Protein AF-K0T3X9-F1 (afdb_monomer)

Radius of gyration: 31.14 Å; Cα contacts (8 Å, |Δi|>4): 112; chains: 1; bounding box: 46×56×109 Å

Sequence (164 aa):
MGRRISAKDGVPEPTCMDIHEALASMNIRHVVQPYKGYSRDAESRWDNLGRVLVDLQGAKDKGLLQIGVDGIYDLDNVPDLDMSDENESGNGGAGKKKLLKELAQVIKVLPGRQQRLDQKKRRLEEEKAKAAKAEKEAAAKTKTATSSGAGSGGNRKKKGKKKK

Organism: Thalassiosira oceanica (NCBI:txid159749)

Foldseek 3Di:
DDDPADPVLDDPPDAPVLLVVLCVVLVWDKDKDQCDADPVDPVCNPPRGIDMDTDVVSCVVSVLFPQDPVSDRPPVPDDPDPPPDPDDDDSPCPRVRSVVSSSSVSSVPDPVVVVVVVVVVVVVVVVVVVVVVVVVVVVVVVVVVPPPPDDDDDDDDDDDDDDD

pLDDT: mean 77.03, std 17.5, range [43.56, 97.06]

InterPro domains:
  IPR002778 Signal recognition particle, SRP19 subunit [PF01922] (2-59)
  IPR002778 Signal recognition particle, SRP19 subunit [PTHR17453] (2-164)
  IPR036521 Signal recognition particle, subunit SRP19-like superfamily [G3DSA:3.30.56.30] (1-123)
  IPR036521 Signal recognition particle, subunit SRP19-like superfamily [SSF69695] (2-120)

Solvent-accessible surface area (backbone atoms only — not comparable to full-atom values): 10451 Å² total; per-residue (Å²): 122,87,80,84,66,57,79,85,65,46,62,82,87,75,43,58,64,50,52,49,53,36,36,52,74,71,68,36,56,66,48,81,39,57,94,35,52,49,93,81,35,77,59,26,62,73,82,45,46,27,44,76,48,71,46,65,65,58,34,35,80,70,62,70,30,84,67,32,95,81,77,48,74,64,77,88,73,64,73,94,65,81,88,79,80,90,80,84,91,57,101,81,46,66,50,61,46,49,49,52,52,53,44,31,56,48,45,72,70,39,65,76,52,52,55,50,52,51,52,50,50,52,51,53,50,54,50,52,53,49,50,55,49,52,52,52,52,52,57,53,58,57,61,65,67,71,76,79,75,91,76,84,88,80,87,82,79,86,78,86,80,84,85,131

Secondary structure (DSSP, 8-state):
----S-TTTPPSS--HHHHHHHHHHTT--EEEETT---TT-SGGGTTS--EEEE-HHHHHHTTSS---TTSS--GGG-----S-------TT-HHHHHHHHHHHHHHHH-HHHHHHHHHHHHHHHHHHHHHHHHHHHHHHHHHHHSSS----------------

Structure (mmCIF, N/CA/C/O backbone):
data_AF-K0T3X9-F1
#
_entry.id   AF-K0T3X9-F1
#
loop_
_atom_site.group_PDB
_atom_site.id
_atom_site.type_symbol
_atom_site.label_atom_id
_atom_site.label_alt_id
_atom_site.label_comp_id
_atom_site.label_asym_id
_atom_site.label_entity_id
_atom_site.label_seq_id
_atom_site.pdbx_PDB_ins_code
_atom_site.Cartn_x
_atom_site.Cartn_y
_atom_site.Cartn_z
_atom_site.occupancy
_atom_site.B_iso_or_equiv
_atom_site.auth_seq_id
_atom_site.auth_comp_id
_atom_site.auth_asym_id
_atom_site.auth_atom_id
_atom_site.pdbx_PDB_model_num
ATOM 1 N N . MET A 1 1 ? 1.628 11.478 3.694 1.00 69.69 1 MET A N 1
ATOM 2 C CA . MET A 1 1 ? 2.614 12.124 2.786 1.00 69.69 1 MET A CA 1
ATOM 3 C C . MET A 1 1 ? 3.310 11.054 1.941 1.00 69.69 1 MET A C 1
ATOM 5 O O . MET A 1 1 ? 3.402 9.930 2.401 1.00 69.69 1 MET A O 1
ATOM 9 N N . GLY A 1 2 ? 3.792 11.362 0.724 1.00 84.56 2 GLY A N 1
ATOM 10 C CA . GLY A 1 2 ? 4.574 10.415 -0.108 1.00 84.56 2 GLY A CA 1
ATOM 11 C C . GLY A 1 2 ? 3.828 9.681 -1.234 1.00 84.56 2 GLY A C 1
ATOM 12 O O . GLY A 1 2 ? 4.397 8.789 -1.863 1.00 84.56 2 GLY A O 1
ATOM 13 N N . ARG A 1 3 ? 2.578 10.064 -1.519 1.00 88.31 3 ARG A N 1
ATOM 14 C CA . ARG A 1 3 ? 1.778 9.517 -2.625 1.00 88.31 3 ARG A CA 1
ATOM 15 C C . ARG A 1 3 ? 2.426 9.848 -3.982 1.00 88.31 3 ARG A C 1
ATOM 17 O O . ARG A 1 3 ? 2.922 10.956 -4.169 1.00 88.31 3 ARG A O 1
ATOM 24 N N . ARG A 1 4 ? 2.440 8.885 -4.913 1.00 89.56 4 ARG A N 1
ATOM 25 C CA . ARG A 1 4 ? 3.026 9.025 -6.269 1.00 89.56 4 ARG A CA 1
ATOM 26 C C . ARG A 1 4 ? 2.006 8.964 -7.413 1.00 89.56 4 ARG A C 1
ATOM 28 O O . ARG A 1 4 ? 2.388 9.166 -8.558 1.00 89.56 4 ARG A O 1
ATOM 35 N N . ILE A 1 5 ? 0.748 8.678 -7.090 1.00 91.19 5 ILE A N 1
ATOM 36 C CA . ILE A 1 5 ? -0.392 8.599 -8.011 1.00 91.19 5 ILE A CA 1
ATOM 37 C C . ILE A 1 5 ? -1.507 9.527 -7.521 1.00 91.19 5 ILE A C 1
ATOM 39 O O . ILE A 1 5 ? -1.497 9.934 -6.355 1.00 91.19 5 ILE A O 1
ATOM 43 N N . SER A 1 6 ? -2.460 9.853 -8.394 1.00 91.75 6 SER A N 1
ATOM 44 C CA . SER A 1 6 ? -3.607 10.693 -8.043 1.00 91.75 6 SER A CA 1
ATOM 45 C C . SER A 1 6 ? -4.391 10.094 -6.862 1.00 91.75 6 SER A C 1
ATOM 47 O O . SER A 1 6 ? -4.353 8.887 -6.595 1.00 91.75 6 SER A O 1
ATOM 49 N N . ALA A 1 7 ? -5.109 10.932 -6.112 1.00 90.44 7 ALA A N 1
ATOM 50 C CA . ALA A 1 7 ? -5.964 10.442 -5.029 1.00 90.44 7 ALA A CA 1
ATOM 51 C C . ALA A 1 7 ? -7.128 9.578 -5.552 1.00 90.44 7 ALA A C 1
ATOM 53 O O . ALA A 1 7 ? -7.546 8.662 -4.850 1.00 90.44 7 ALA A O 1
ATOM 54 N N . LYS A 1 8 ? -7.595 9.843 -6.784 1.00 91.88 8 LYS A N 1
ATOM 55 C CA . LYS A 1 8 ? -8.688 9.123 -7.458 1.00 91.88 8 LYS A CA 1
ATOM 56 C C . LYS A 1 8 ? -8.292 7.686 -7.809 1.00 91.88 8 LYS A C 1
ATOM 58 O O . LYS A 1 8 ? -9.038 6.743 -7.550 1.00 91.88 8 LYS A O 1
ATOM 63 N N . ASP A 1 9 ? -7.084 7.517 -8.340 1.00 90.62 9 ASP A N 1
ATOM 64 C CA . ASP A 1 9 ? -6.550 6.198 -8.691 1.00 90.62 9 ASP A CA 1
ATOM 65 C C . ASP A 1 9 ? -6.007 5.466 -7.462 1.00 90.62 9 ASP A C 1
ATOM 67 O O . ASP A 1 9 ? -5.945 4.238 -7.430 1.00 90.62 9 ASP A O 1
ATOM 71 N N . GLY A 1 10 ? -5.644 6.232 -6.432 1.00 92.31 10 GLY A N 1
ATOM 72 C CA . GLY A 1 10 ? -5.075 5.754 -5.189 1.00 92.31 10 GLY A CA 1
ATOM 73 C C . GLY A 1 10 ? -5.941 4.739 -4.455 1.00 92.31 10 GLY A C 1
ATOM 74 O O . GLY A 1 10 ? -7.142 4.904 -4.260 1.00 92.31 10 GLY A O 1
ATOM 75 N N . VAL A 1 11 ? -5.281 3.701 -3.960 1.00 92.81 11 VAL A N 1
ATOM 76 C CA . VAL A 1 11 ? -5.883 2.739 -3.045 1.00 92.81 11 VAL A CA 1
ATOM 77 C C . VAL A 1 11 ? -5.894 3.319 -1.622 1.00 92.81 11 VAL A C 1
ATOM 79 O O . VAL A 1 11 ? -4.860 3.832 -1.186 1.00 92.81 11 VAL A O 1
ATOM 82 N N . PRO A 1 12 ? -7.017 3.256 -0.877 1.00 91.06 12 PRO A N 1
ATOM 83 C CA . PRO A 1 12 ? -7.021 3.590 0.546 1.00 91.06 12 PRO A CA 1
ATOM 84 C C . PRO A 1 12 ? -6.371 2.470 1.369 1.00 91.06 12 PRO A C 1
ATOM 86 O O . PRO A 1 12 ? -6.696 1.298 1.175 1.00 91.06 12 PRO A O 1
ATOM 89 N N . GLU A 1 13 ? -5.466 2.852 2.276 1.00 88.94 13 GLU A N 1
ATOM 90 C CA . GLU A 1 13 ? -4.755 1.960 3.213 1.00 88.94 13 GLU A CA 1
ATOM 91 C C . GLU A 1 13 ? -4.159 0.678 2.570 1.00 88.94 13 GLU A C 1
ATOM 93 O O . GLU A 1 13 ? -4.441 -0.435 3.029 1.00 88.94 13 GLU A O 1
ATOM 98 N N . PRO A 1 14 ? -3.351 0.791 1.494 1.00 92.19 14 PRO A N 1
ATOM 99 C CA . PRO A 1 14 ? -2.727 -0.376 0.876 1.00 92.19 14 PRO A CA 1
ATOM 100 C C . PRO A 1 14 ? -1.656 -0.952 1.805 1.00 92.19 14 PRO A C 1
ATOM 102 O O . PRO A 1 14 ? -0.829 -0.199 2.322 1.00 92.19 14 PRO A O 1
ATOM 105 N N . THR A 1 15 ? -1.616 -2.271 1.987 1.00 92.19 15 THR A N 1
ATOM 106 C CA . THR A 1 15 ? -0.527 -2.933 2.726 1.00 92.19 15 THR A CA 1
ATOM 107 C C . THR A 1 15 ? 0.525 -3.522 1.801 1.00 92.19 15 THR A C 1
ATOM 109 O O . THR A 1 15 ? 0.275 -3.788 0.625 1.00 92.19 15 THR A O 1
ATOM 112 N N . CYS A 1 16 ? 1.719 -3.781 2.343 1.00 92.88 16 CYS A N 1
ATOM 113 C CA . CYS A 1 16 ? 2.764 -4.495 1.605 1.00 92.88 16 CYS A CA 1
ATOM 114 C C . CYS A 1 16 ? 2.304 -5.871 1.099 1.00 92.88 16 CYS A C 1
ATOM 116 O O . CYS A 1 16 ? 2.712 -6.281 0.014 1.00 92.88 16 CYS A O 1
ATOM 118 N N . MET A 1 17 ? 1.425 -6.546 1.846 1.00 92.69 17 MET A N 1
ATOM 119 C CA . MET A 1 17 ? 0.846 -7.827 1.434 1.00 92.69 17 MET A CA 1
ATOM 120 C C . MET A 1 17 ? -0.102 -7.685 0.239 1.00 92.69 17 MET A C 1
ATOM 122 O O . MET A 1 17 ? -0.020 -8.498 -0.674 1.00 92.69 17 MET A O 1
ATOM 126 N N . ASP A 1 18 ? -0.919 -6.625 0.178 1.00 94.38 18 ASP A N 1
ATOM 127 C CA . ASP A 1 18 ? -1.771 -6.377 -0.997 1.00 94.38 18 ASP A CA 1
ATOM 128 C C . ASP A 1 18 ? -0.922 -6.154 -2.256 1.00 94.38 18 ASP A C 1
ATOM 130 O O . ASP A 1 18 ? -1.243 -6.632 -3.341 1.00 94.38 18 ASP A O 1
ATOM 134 N N . ILE A 1 19 ? 0.182 -5.410 -2.112 1.00 94.94 19 ILE A N 1
ATOM 135 C CA . ILE A 1 19 ? 1.107 -5.134 -3.217 1.00 94.94 19 ILE A CA 1
ATOM 136 C C . ILE A 1 19 ? 1.793 -6.431 -3.665 1.00 94.94 19 ILE A C 1
ATOM 138 O O . ILE A 1 19 ? 1.929 -6.659 -4.865 1.00 94.94 19 ILE A O 1
ATOM 142 N N . HIS A 1 20 ? 2.205 -7.281 -2.721 1.00 95.19 20 HIS A N 1
ATOM 143 C CA . HIS A 1 20 ? 2.771 -8.604 -2.994 1.00 95.19 20 HIS A CA 1
ATOM 144 C C . HIS A 1 20 ? 1.788 -9.490 -3.773 1.00 95.19 20 HIS A C 1
ATOM 146 O O . HIS A 1 20 ? 2.140 -10.001 -4.833 1.00 95.19 20 HIS A O 1
ATOM 152 N N . GLU A 1 21 ? 0.547 -9.612 -3.301 1.00 95.31 21 GLU A N 1
ATOM 153 C CA . GLU A 1 21 ? -0.495 -10.421 -3.943 1.00 95.31 21 GLU A CA 1
ATOM 154 C C . GLU A 1 21 ? -0.836 -9.898 -5.350 1.00 95.31 21 GLU A C 1
ATOM 156 O O . GLU A 1 21 ? -0.961 -10.677 -6.298 1.00 95.31 21 GLU A O 1
ATOM 161 N N . ALA A 1 22 ? -0.894 -8.575 -5.531 1.00 95.50 22 ALA A N 1
ATOM 162 C CA . ALA A 1 22 ? -1.123 -7.970 -6.841 1.00 95.50 22 ALA A CA 1
ATOM 163 C C . ALA A 1 22 ? 0.035 -8.234 -7.816 1.00 95.50 22 ALA A C 1
ATOM 165 O O . ALA A 1 22 ? -0.192 -8.592 -8.972 1.00 95.50 22 ALA A O 1
ATOM 166 N N . LEU A 1 23 ? 1.284 -8.097 -7.359 1.00 94.81 23 LEU A N 1
ATOM 167 C CA . LEU A 1 23 ? 2.465 -8.395 -8.176 1.00 94.81 23 LEU A CA 1
ATOM 168 C C . LEU A 1 23 ? 2.566 -9.885 -8.515 1.00 94.81 23 LEU A C 1
ATOM 170 O O . LEU A 1 23 ? 2.936 -10.221 -9.641 1.00 94.81 23 LEU A O 1
ATOM 174 N N . ALA A 1 24 ? 2.213 -10.760 -7.571 1.00 94.69 24 ALA A N 1
ATOM 175 C CA . ALA A 1 24 ? 2.127 -12.199 -7.793 1.00 94.69 24 ALA A CA 1
ATOM 176 C C . ALA A 1 24 ? 1.052 -12.536 -8.836 1.00 94.69 24 ALA A C 1
ATOM 178 O O . ALA A 1 24 ? 1.325 -13.305 -9.751 1.00 94.69 24 ALA A O 1
ATOM 179 N N . SER A 1 25 ? -0.115 -11.888 -8.777 1.00 94.12 25 SER A N 1
ATOM 180 C CA . SER A 1 25 ? -1.202 -12.073 -9.754 1.00 94.12 25 SER A CA 1
ATOM 181 C C . SER A 1 25 ? -0.796 -11.656 -11.173 1.00 94.12 25 SER A C 1
ATOM 183 O O . SER A 1 25 ? -1.161 -12.306 -12.147 1.00 94.12 25 SER A O 1
ATOM 185 N N . MET A 1 26 ? 0.023 -10.608 -11.304 1.00 91.06 26 MET A N 1
ATOM 186 C CA . MET A 1 26 ? 0.617 -10.192 -12.584 1.00 91.06 26 MET A CA 1
ATOM 187 C C . MET A 1 26 ? 1.862 -11.016 -12.971 1.00 91.06 26 MET A C 1
ATOM 189 O O . MET A 1 26 ? 2.506 -10.767 -13.998 1.00 91.06 26 MET A O 1
ATOM 193 N N . ASN A 1 27 ? 2.234 -12.009 -12.158 1.00 93.69 27 ASN A N 1
ATOM 194 C CA . ASN A 1 27 ? 3.412 -12.859 -12.314 1.00 93.69 27 ASN A CA 1
ATOM 195 C C . ASN A 1 27 ? 4.746 -12.074 -12.372 1.00 93.69 27 ASN A C 1
ATOM 197 O O . ASN A 1 27 ? 5.688 -12.510 -13.034 1.00 93.69 27 ASN A O 1
ATOM 201 N N . ILE A 1 28 ? 4.842 -10.889 -11.758 1.00 93.25 28 ILE A N 1
ATOM 202 C CA . ILE A 1 28 ? 6.063 -10.061 -11.764 1.00 93.25 28 ILE A CA 1
ATOM 203 C C . ILE A 1 28 ? 6.985 -10.517 -10.637 1.00 93.25 28 ILE A C 1
ATOM 205 O O . ILE A 1 28 ? 6.560 -10.642 -9.486 1.00 93.25 28 ILE A O 1
ATOM 209 N N . ARG A 1 29 ? 8.271 -10.721 -10.943 1.00 95.00 29 ARG A N 1
ATOM 210 C CA . ARG A 1 29 ? 9.274 -11.045 -9.924 1.00 95.00 29 ARG A CA 1
ATOM 211 C C . ARG A 1 29 ? 9.453 -9.870 -8.972 1.00 95.00 29 ARG A C 1
ATOM 213 O O . ARG A 1 29 ? 9.683 -8.733 -9.390 1.00 95.00 29 ARG A O 1
ATOM 220 N N . HIS A 1 30 ? 9.360 -10.149 -7.682 1.00 96.19 30 HIS A N 1
ATOM 221 C CA . HIS A 1 30 ? 9.487 -9.130 -6.655 1.00 96.19 30 HIS A CA 1
ATOM 222 C C . HIS A 1 30 ? 10.005 -9.729 -5.348 1.00 96.19 30 HIS A C 1
ATOM 224 O O . HIS A 1 30 ? 9.918 -10.933 -5.118 1.00 96.19 30 HIS A O 1
ATOM 230 N N . VAL A 1 31 ? 10.556 -8.869 -4.492 1.00 97.06 31 VAL A N 1
ATOM 231 C CA . VAL A 1 31 ? 11.111 -9.241 -3.185 1.00 97.06 31 VAL A CA 1
ATOM 232 C C . VAL A 1 31 ? 10.492 -8.357 -2.114 1.00 97.06 31 VAL A C 1
ATOM 234 O O . VAL A 1 31 ? 10.508 -7.129 -2.228 1.00 97.06 31 VAL A O 1
ATOM 237 N N . VAL A 1 32 ? 9.965 -8.980 -1.062 1.00 96.12 32 VAL A N 1
ATOM 238 C CA . VAL A 1 32 ? 9.385 -8.284 0.091 1.00 96.12 32 VAL A CA 1
ATOM 239 C C . VAL A 1 32 ? 10.443 -8.129 1.182 1.00 96.12 32 VAL A C 1
ATOM 241 O O . VAL A 1 32 ? 11.116 -9.083 1.559 1.00 96.12 32 VAL A O 1
ATOM 244 N N . GLN A 1 33 ? 10.584 -6.915 1.706 1.00 95.06 33 GLN A N 1
ATOM 245 C CA . GLN A 1 33 ? 11.463 -6.579 2.823 1.00 95.06 33 GLN A CA 1
ATOM 246 C C . GLN A 1 33 ? 10.607 -6.099 4.002 1.00 95.06 33 GLN A C 1
ATOM 248 O O . GLN A 1 33 ? 10.331 -4.903 4.072 1.00 95.06 33 GLN A O 1
ATOM 253 N N . PRO A 1 34 ? 10.171 -6.983 4.917 1.00 91.50 34 PRO A N 1
ATOM 254 C CA . PRO A 1 34 ? 9.161 -6.651 5.927 1.00 91.50 34 PRO A CA 1
ATOM 255 C C . PRO A 1 34 ? 9.639 -5.600 6.937 1.00 91.50 34 PRO A C 1
ATOM 257 O O . PRO A 1 34 ? 8.882 -4.726 7.322 1.00 91.50 34 PRO A O 1
ATOM 260 N N . TYR A 1 35 ? 10.918 -5.594 7.312 1.00 91.00 35 TYR A N 1
ATOM 261 C CA . TYR A 1 35 ? 11.439 -4.696 8.355 1.00 91.00 35 TYR A CA 1
ATOM 262 C C . TYR A 1 35 ? 11.941 -3.341 7.829 1.00 91.00 35 TYR A C 1
ATOM 264 O O . TYR A 1 35 ? 12.817 -2.713 8.425 1.00 91.00 35 TYR A O 1
ATOM 272 N N . LYS A 1 36 ? 11.448 -2.894 6.670 1.00 93.44 36 LYS A N 1
ATOM 273 C CA . LYS A 1 36 ? 11.819 -1.604 6.074 1.00 93.44 36 LYS A CA 1
ATOM 274 C C . LYS A 1 36 ? 10.613 -0.671 6.084 1.00 93.44 36 LYS A C 1
ATOM 276 O O . LYS A 1 36 ? 9.642 -0.928 5.392 1.00 93.44 36 LYS A O 1
ATOM 281 N N . GLY A 1 37 ? 10.697 0.416 6.847 1.00 89.12 37 GLY A N 1
ATOM 282 C CA . GLY A 1 37 ? 9.685 1.477 6.857 1.00 89.12 37 GLY A CA 1
ATOM 283 C C . GLY A 1 37 ? 9.980 2.582 5.840 1.00 89.12 37 GLY A C 1
ATOM 284 O O . GLY A 1 37 ? 11.123 2.765 5.406 1.00 89.12 37 GLY A O 1
ATOM 285 N N . TYR A 1 38 ? 8.959 3.357 5.481 1.00 90.81 38 TYR A N 1
ATOM 286 C CA . TYR A 1 38 ? 9.118 4.521 4.619 1.00 90.81 38 TYR A CA 1
ATOM 287 C C . TYR A 1 38 ? 9.567 5.735 5.440 1.00 90.81 38 TYR A C 1
ATOM 289 O O . TYR A 1 38 ? 8.901 6.153 6.378 1.00 90.81 38 TYR A O 1
ATOM 297 N N . SER A 1 39 ? 10.701 6.348 5.088 1.00 88.88 39 SER A N 1
ATOM 298 C CA . SER A 1 39 ? 11.300 7.407 5.918 1.00 88.88 39 SER A CA 1
ATOM 299 C C . SER A 1 39 ? 10.418 8.644 6.113 1.00 88.88 39 SER A C 1
ATOM 301 O O . SER A 1 39 ? 10.605 9.354 7.094 1.00 88.88 39 SER A O 1
ATOM 303 N N . ARG A 1 40 ? 9.486 8.918 5.188 1.00 88.56 40 ARG A N 1
ATOM 304 C CA . ARG A 1 40 ? 8.580 10.079 5.267 1.00 88.56 40 ARG A CA 1
ATOM 305 C C . ARG A 1 40 ? 7.266 9.783 5.995 1.00 88.56 40 ARG A C 1
ATOM 307 O O . ARG A 1 40 ? 6.426 10.674 6.069 1.00 88.56 40 ARG A O 1
ATOM 314 N N . ASP A 1 41 ? 7.067 8.556 6.466 1.00 86.56 41 ASP A N 1
ATOM 315 C CA . ASP A 1 41 ? 5.847 8.136 7.144 1.00 86.56 41 ASP A CA 1
ATOM 316 C C . ASP A 1 41 ? 6.194 7.355 8.417 1.00 86.56 41 ASP A C 1
ATOM 318 O O . ASP A 1 41 ? 6.688 6.228 8.361 1.00 86.56 41 ASP A O 1
ATOM 322 N N . ALA A 1 42 ? 5.974 7.978 9.574 1.00 86.56 42 ALA A N 1
ATOM 323 C CA . ALA A 1 42 ? 6.288 7.376 10.864 1.00 86.56 42 ALA A CA 1
ATOM 324 C C . ALA A 1 42 ? 5.369 6.186 11.185 1.00 86.56 42 ALA A C 1
ATOM 326 O O . ALA A 1 42 ? 5.843 5.212 11.767 1.00 86.56 42 ALA A O 1
ATOM 327 N N . GLU A 1 43 ? 4.105 6.227 10.754 1.00 84.38 43 GLU A N 1
ATOM 328 C CA . GLU A 1 43 ? 3.121 5.157 10.979 1.00 84.38 43 GLU A CA 1
ATOM 329 C C . GLU A 1 43 ? 3.491 3.895 10.191 1.00 84.38 43 GLU A C 1
ATOM 331 O O . GLU A 1 43 ? 3.354 2.776 10.684 1.00 84.38 43 GLU A O 1
ATOM 336 N N . SER A 1 44 ? 4.110 4.057 9.013 1.00 82.31 44 SER A N 1
ATOM 337 C CA . SER A 1 44 ? 4.625 2.928 8.220 1.00 82.31 44 SER A CA 1
ATOM 338 C C . SER A 1 44 ? 5.685 2.084 8.944 1.00 82.31 44 SER A C 1
ATOM 340 O O . SER A 1 44 ? 5.967 0.959 8.539 1.00 82.31 44 SER A O 1
ATOM 342 N N . ARG A 1 45 ? 6.289 2.599 10.023 1.00 83.25 45 ARG A N 1
ATOM 343 C CA . ARG A 1 45 ? 7.242 1.839 10.847 1.00 83.25 45 ARG A CA 1
ATOM 344 C C . ARG A 1 45 ? 6.565 0.893 11.835 1.00 83.25 45 ARG A C 1
ATOM 346 O O . ARG A 1 45 ? 7.260 0.056 12.398 1.00 83.25 45 ARG A O 1
ATOM 353 N N . TRP A 1 46 ? 5.262 1.028 12.052 1.00 85.12 46 TRP A N 1
ATOM 354 C CA . TRP A 1 46 ? 4.530 0.262 13.058 1.00 85.12 46 TRP A CA 1
ATOM 355 C C . TRP A 1 46 ? 3.383 -0.525 12.430 1.00 85.12 46 TRP A C 1
ATOM 357 O O . TRP A 1 46 ? 3.312 -1.738 12.607 1.00 85.12 46 TRP A O 1
ATOM 367 N N . ASP A 1 47 ? 2.549 0.136 11.627 1.00 81.56 47 ASP A N 1
ATOM 368 C CA . ASP A 1 47 ? 1.285 -0.439 11.154 1.00 81.56 47 ASP A CA 1
ATOM 369 C C . ASP A 1 47 ? 1.384 -1.065 9.760 1.00 81.56 47 ASP A C 1
ATOM 371 O O . ASP A 1 47 ? 0.674 -2.017 9.437 1.00 81.56 47 ASP A O 1
ATOM 375 N N . ASN A 1 48 ? 2.274 -0.542 8.914 1.00 82.19 48 ASN A N 1
ATOM 376 C CA . ASN A 1 48 ? 2.456 -1.012 7.540 1.00 82.19 48 ASN A CA 1
ATOM 377 C C . ASN A 1 48 ? 3.934 -1.187 7.210 1.00 82.19 48 ASN A C 1
ATOM 379 O O . ASN A 1 48 ? 4.496 -0.534 6.328 1.00 82.19 48 ASN A O 1
ATOM 383 N N . LEU A 1 49 ? 4.543 -2.080 7.980 1.00 87.62 49 LEU A N 1
ATOM 384 C CA . LEU A 1 49 ? 5.923 -2.487 7.830 1.00 87.62 49 LEU A CA 1
ATOM 385 C C . LEU A 1 49 ?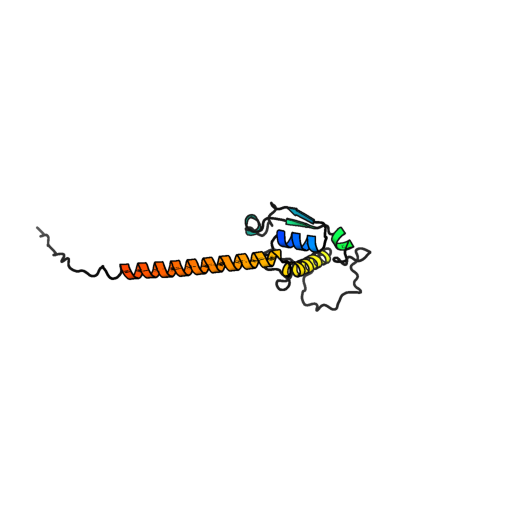 6.140 -3.145 6.467 1.00 87.62 49 LEU A C 1
ATOM 387 O O . LEU A 1 49 ? 5.497 -4.136 6.111 1.00 87.62 49 LEU A O 1
ATOM 391 N N . GLY A 1 50 ? 7.083 -2.597 5.713 1.00 91.38 50 GLY A N 1
ATOM 392 C CA . GLY A 1 50 ? 7.676 -3.290 4.592 1.00 91.38 50 GLY A CA 1
ATOM 393 C C . GLY A 1 50 ? 7.965 -2.419 3.382 1.00 91.38 50 GLY A C 1
ATOM 394 O O . GLY A 1 50 ? 7.497 -1.292 3.215 1.00 91.38 50 GLY A O 1
ATOM 395 N N . ARG A 1 51 ? 8.761 -2.990 2.486 1.00 93.94 51 ARG A N 1
ATOM 396 C CA . ARG A 1 51 ? 9.014 -2.451 1.156 1.00 93.94 51 ARG A CA 1
ATOM 397 C C . ARG A 1 51 ? 9.018 -3.587 0.152 1.00 93.94 51 ARG A C 1
ATOM 399 O O . ARG A 1 51 ? 9.546 -4.658 0.434 1.00 93.94 51 ARG A O 1
ATOM 406 N N . VAL A 1 52 ? 8.496 -3.323 -1.039 1.00 94.94 52 VAL A N 1
ATOM 407 C CA . VAL A 1 52 ? 8.579 -4.259 -2.160 1.00 94.94 52 VAL A CA 1
ATOM 408 C C . VAL A 1 52 ? 9.582 -3.739 -3.184 1.00 94.94 52 VAL A C 1
ATOM 410 O O . VAL A 1 52 ? 9.520 -2.581 -3.612 1.00 94.94 52 VAL A O 1
ATOM 413 N N . LEU A 1 53 ? 10.545 -4.583 -3.540 1.00 94.69 53 LEU A N 1
ATOM 414 C CA . LEU A 1 53 ? 11.445 -4.376 -4.668 1.00 94.69 53 LEU A CA 1
ATOM 415 C C . LEU A 1 53 ? 10.856 -5.101 -5.871 1.00 94.69 53 LEU A C 1
ATOM 417 O O . LEU A 1 53 ? 10.532 -6.281 -5.774 1.00 94.69 53 LEU A O 1
ATOM 421 N N . VAL A 1 54 ? 10.704 -4.389 -6.981 1.00 94.19 54 VAL A N 1
ATOM 422 C CA . VAL A 1 54 ? 10.086 -4.913 -8.200 1.00 94.19 54 VAL A CA 1
ATOM 423 C C . VAL A 1 54 ? 11.141 -4.985 -9.289 1.00 94.19 54 VAL A C 1
ATOM 425 O O . VAL A 1 54 ? 11.894 -4.027 -9.477 1.00 94.19 54 VAL A O 1
ATOM 428 N N . ASP A 1 55 ? 11.172 -6.106 -10.001 1.00 91.81 55 ASP A N 1
ATOM 429 C CA . ASP A 1 55 ? 11.981 -6.262 -11.201 1.00 91.81 55 ASP A CA 1
ATOM 430 C C . ASP A 1 55 ? 11.322 -5.528 -12.380 1.00 91.81 55 ASP A C 1
ATOM 432 O O . ASP A 1 55 ? 10.303 -5.964 -12.921 1.00 91.81 55 ASP A O 1
ATOM 436 N N . LEU A 1 56 ? 11.889 -4.378 -12.755 1.00 86.81 56 LEU A N 1
ATOM 437 C CA . LEU A 1 56 ? 11.376 -3.559 -13.857 1.00 86.81 56 LEU A CA 1
ATOM 438 C C . LEU A 1 56 ? 11.572 -4.234 -15.217 1.00 86.81 56 LEU A C 1
ATOM 440 O O . LEU A 1 56 ? 10.753 -4.020 -16.107 1.00 86.81 56 LEU A O 1
ATOM 444 N N . GLN A 1 57 ? 12.606 -5.066 -15.370 1.00 85.25 57 GLN A N 1
ATOM 445 C CA . GLN A 1 57 ? 12.848 -5.778 -16.621 1.00 85.25 57 GLN A CA 1
ATOM 446 C C . GLN A 1 57 ? 11.742 -6.810 -16.855 1.00 85.25 57 GLN A C 1
ATOM 448 O O . GLN A 1 57 ? 11.083 -6.785 -17.889 1.00 85.25 57 GLN A O 1
ATOM 453 N N . GLY A 1 58 ? 11.430 -7.616 -15.835 1.00 83.00 58 GLY A N 1
ATOM 454 C CA . GLY A 1 58 ? 10.332 -8.581 -15.915 1.00 83.00 58 GLY A CA 1
ATOM 455 C C . GLY A 1 58 ? 8.953 -7.937 -16.114 1.00 83.00 58 GLY A C 1
ATOM 456 O O . GLY A 1 58 ? 8.065 -8.554 -16.696 1.00 83.00 58 GLY A O 1
ATOM 457 N N . ALA A 1 59 ? 8.754 -6.696 -15.659 1.00 84.75 59 ALA 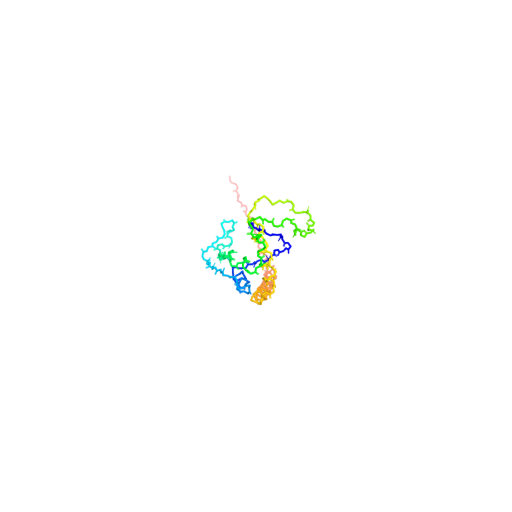A N 1
ATOM 458 C CA . ALA A 1 59 ? 7.534 -5.934 -15.935 1.00 84.75 59 ALA A CA 1
ATOM 459 C C . ALA A 1 59 ? 7.481 -5.393 -17.380 1.00 84.75 59 ALA A C 1
ATOM 461 O O . ALA A 1 59 ? 6.391 -5.283 -17.946 1.00 84.75 59 ALA A O 1
ATOM 462 N N . LYS A 1 60 ? 8.639 -5.092 -17.987 1.00 84.00 60 LYS A N 1
ATOM 463 C CA . LYS A 1 60 ? 8.755 -4.706 -19.402 1.00 84.00 60 LYS A CA 1
ATOM 464 C C . LYS A 1 60 ? 8.425 -5.876 -20.320 1.00 84.00 60 LYS A C 1
ATOM 466 O O . LYS A 1 60 ? 7.595 -5.717 -21.208 1.00 84.00 60 LYS A O 1
ATOM 471 N N . ASP A 1 61 ? 8.982 -7.052 -20.050 1.00 83.62 61 ASP A N 1
ATOM 472 C CA . ASP A 1 61 ? 8.778 -8.246 -20.885 1.00 83.62 61 ASP A CA 1
ATOM 473 C C . ASP A 1 61 ? 7.301 -8.684 -20.947 1.00 83.62 61 ASP A C 1
ATOM 475 O O . ASP A 1 61 ? 6.856 -9.300 -21.910 1.00 83.62 61 ASP A O 1
ATOM 479 N N . LYS A 1 62 ? 6.508 -8.323 -19.932 1.00 80.06 62 LYS A N 1
ATOM 480 C CA . LYS A 1 62 ? 5.061 -8.587 -19.865 1.00 80.06 62 LYS A CA 1
ATOM 481 C C . LYS A 1 62 ? 4.195 -7.551 -20.582 1.00 80.06 62 LYS A C 1
ATOM 483 O O . LYS A 1 62 ? 2.978 -7.690 -20.577 1.00 80.06 62 LYS A O 1
ATOM 488 N N . GLY A 1 63 ? 4.789 -6.491 -21.127 1.00 76.44 63 GLY A N 1
ATOM 489 C CA . GLY A 1 63 ? 4.062 -5.423 -21.817 1.00 76.44 63 GLY A CA 1
ATOM 490 C C . GLY A 1 63 ? 3.327 -4.432 -20.906 1.00 76.44 63 GLY A C 1
ATOM 491 O O . GLY A 1 63 ? 2.647 -3.541 -21.409 1.00 76.44 63 GLY A O 1
ATOM 492 N N . LEU A 1 64 ? 3.479 -4.527 -19.579 1.00 72.50 64 LEU A N 1
ATOM 493 C CA . LEU A 1 64 ? 2.895 -3.560 -18.631 1.00 72.50 64 LEU A CA 1
ATOM 494 C C . LEU A 1 64 ? 3.618 -2.204 -18.725 1.00 72.50 64 LEU A C 1
ATOM 496 O O . LEU A 1 64 ? 3.017 -1.128 -18.681 1.00 72.50 64 LEU A O 1
ATOM 500 N N . LEU A 1 65 ? 4.937 -2.254 -18.931 1.00 73.06 65 LEU A N 1
ATOM 501 C CA . LEU A 1 65 ? 5.758 -1.087 -19.233 1.00 73.06 65 LEU A CA 1
ATOM 502 C C . LEU A 1 65 ? 5.932 -0.964 -20.750 1.00 73.06 65 LEU A C 1
ATOM 504 O O . LEU A 1 65 ? 6.693 -1.716 -21.353 1.00 73.06 65 LEU A O 1
ATOM 508 N N . GLN A 1 66 ? 5.282 0.029 -21.358 1.00 61.41 66 GLN A N 1
ATOM 509 C CA . GLN A 1 66 ? 5.645 0.490 -22.700 1.00 61.41 66 GLN A CA 1
ATOM 510 C C . GLN A 1 66 ? 6.932 1.307 -22.576 1.00 61.41 66 GLN A C 1
ATOM 512 O O . GLN A 1 66 ? 6.908 2.511 -22.341 1.00 61.41 66 GLN A O 1
ATOM 517 N N . ILE A 1 67 ? 8.066 0.622 -22.641 1.00 56.56 67 ILE A N 1
ATOM 518 C CA . ILE A 1 67 ? 9.358 1.263 -22.868 1.00 56.56 67 ILE A CA 1
ATOM 519 C C . ILE A 1 67 ? 9.658 1.007 -24.337 1.00 56.56 67 ILE A C 1
ATOM 521 O O . ILE A 1 67 ? 9.810 -0.158 -24.713 1.00 56.56 67 ILE A O 1
ATOM 525 N N . GLY A 1 68 ? 9.708 2.072 -25.141 1.00 54.94 68 GLY A N 1
ATOM 526 C CA . GLY A 1 68 ? 10.067 1.986 -26.555 1.00 54.94 68 GLY A CA 1
ATOM 527 C C . GLY A 1 68 ? 11.377 1.219 -26.754 1.00 54.94 68 GLY A C 1
ATOM 528 O O . GLY A 1 68 ? 12.222 1.142 -25.852 1.00 54.94 68 GLY A O 1
ATOM 529 N N . VAL A 1 69 ? 11.508 0.590 -27.921 1.00 48.12 69 VAL A N 1
ATOM 530 C CA . VAL A 1 69 ? 12.602 -0.339 -28.259 1.00 48.12 69 VAL A CA 1
ATOM 531 C C . VAL A 1 69 ? 13.981 0.314 -28.083 1.00 48.12 69 VAL A C 1
ATOM 533 O O . VAL A 1 69 ? 14.900 -0.349 -27.608 1.00 48.12 69 VAL A O 1
ATOM 536 N N . ASP A 1 70 ? 14.081 1.628 -28.286 1.00 51.47 70 ASP A N 1
ATOM 537 C CA . ASP A 1 70 ? 15.346 2.375 -28.246 1.00 51.47 70 ASP A CA 1
ATOM 538 C C . ASP A 1 70 ? 15.606 3.112 -26.921 1.00 51.47 70 ASP A C 1
ATOM 540 O O . ASP A 1 70 ? 16.519 3.928 -26.812 1.00 51.47 70 ASP A O 1
ATOM 544 N N . GLY A 1 71 ? 14.770 2.896 -25.898 1.00 52.41 71 GLY A N 1
ATOM 545 C CA . GLY A 1 71 ? 14.779 3.731 -24.687 1.00 52.41 71 GLY A CA 1
ATOM 546 C C . GLY A 1 71 ? 14.261 5.159 -24.919 1.00 52.41 71 GLY A C 1
ATOM 547 O O . GLY A 1 71 ? 14.172 5.941 -23.973 1.00 52.41 71 GLY A O 1
ATOM 548 N N . ILE A 1 72 ? 13.874 5.474 -26.156 1.00 48.75 72 ILE A N 1
ATOM 549 C CA . ILE A 1 72 ? 13.102 6.649 -26.547 1.00 48.75 72 ILE A CA 1
ATOM 550 C C . ILE A 1 72 ? 11.624 6.302 -26.332 1.00 48.75 72 ILE A C 1
ATOM 552 O O . ILE A 1 72 ? 11.168 5.221 -26.713 1.00 48.75 72 ILE A O 1
ATOM 556 N N . TYR A 1 73 ? 10.884 7.177 -25.651 1.00 52.22 73 TYR A N 1
ATOM 557 C CA . TYR A 1 73 ? 9.436 7.030 -25.530 1.00 52.22 73 TYR A CA 1
ATOM 558 C C . TYR A 1 73 ? 8.810 7.251 -26.910 1.00 52.22 73 TYR A C 1
ATOM 560 O O . TYR A 1 73 ? 9.108 8.250 -27.560 1.00 52.22 73 TYR A O 1
ATOM 568 N N . ASP A 1 74 ? 7.981 6.304 -27.346 1.00 49.34 74 ASP A N 1
ATOM 569 C CA . ASP A 1 74 ? 7.261 6.339 -28.619 1.00 49.34 74 ASP A CA 1
ATOM 570 C C . ASP A 1 74 ? 6.227 7.479 -28.583 1.00 49.34 74 ASP A C 1
ATOM 572 O O . ASP A 1 74 ? 5.134 7.336 -28.031 1.00 49.34 74 ASP A O 1
ATOM 576 N N . LEU A 1 75 ? 6.643 8.658 -29.055 1.00 57.84 75 LEU A N 1
ATOM 577 C CA . LEU A 1 75 ? 5.866 9.903 -29.048 1.00 57.84 75 LEU A CA 1
ATOM 578 C C . LEU A 1 75 ? 4.712 9.884 -30.061 1.00 57.84 75 LEU A C 1
ATOM 580 O O . LEU A 1 75 ? 3.831 10.735 -29.981 1.00 57.84 75 LEU A O 1
ATOM 584 N N . ASP A 1 76 ? 4.685 8.903 -30.964 1.00 57.19 76 ASP A N 1
ATOM 585 C CA . ASP A 1 76 ? 3.694 8.821 -32.040 1.00 57.19 76 ASP A CA 1
ATOM 586 C C . ASP A 1 76 ? 2.418 8.069 -31.623 1.00 57.19 76 ASP A C 1
ATOM 588 O O . ASP A 1 76 ? 1.405 8.121 -32.318 1.00 57.19 76 ASP A O 1
ATOM 592 N N . ASN A 1 77 ? 2.430 7.398 -30.465 1.00 51.97 77 ASN A N 1
ATOM 593 C CA . ASN A 1 77 ? 1.277 6.683 -29.910 1.00 51.97 77 ASN A CA 1
ATOM 594 C C . ASN A 1 77 ? 0.912 7.210 -28.516 1.00 51.97 77 ASN A C 1
ATOM 596 O O . ASN A 1 77 ? 0.683 6.446 -27.575 1.00 51.97 77 ASN A O 1
ATOM 600 N N . VAL A 1 78 ? 0.915 8.536 -28.372 1.00 54.78 78 VAL A N 1
ATOM 601 C CA . VAL A 1 78 ? 0.368 9.227 -27.204 1.00 54.78 78 VAL A CA 1
ATOM 602 C C . VAL A 1 78 ? -1.153 9.232 -27.368 1.00 54.78 78 VAL A C 1
ATOM 604 O O . VAL A 1 78 ? -1.659 9.895 -28.272 1.00 54.78 78 VAL A O 1
ATOM 607 N N . PRO A 1 79 ? -1.917 8.496 -26.540 1.00 55.41 79 PRO A N 1
ATOM 608 C CA . PRO 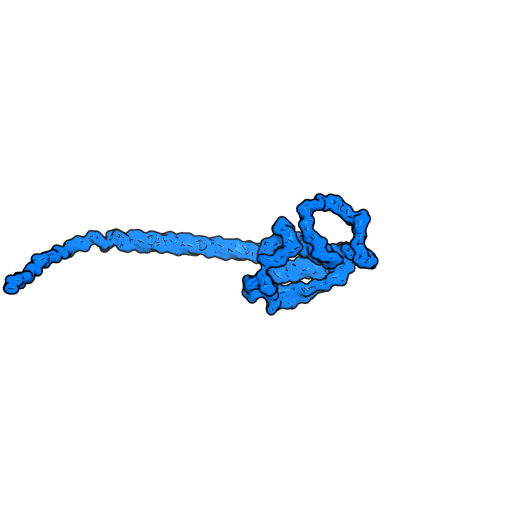A 1 79 ? -3.360 8.672 -26.508 1.00 55.41 79 PRO A C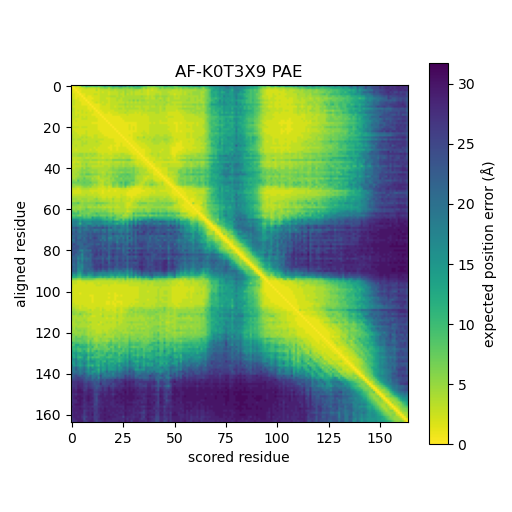A 1
ATOM 609 C C . PRO A 1 79 ? -3.631 10.130 -26.131 1.00 55.41 79 PRO A C 1
ATOM 611 O O . PRO A 1 79 ? -3.013 10.603 -25.175 1.00 55.41 79 PRO A O 1
ATOM 614 N N . ASP A 1 80 ? -4.526 10.811 -26.853 1.00 56.59 80 ASP A N 1
ATOM 615 C CA . ASP A 1 80 ? -5.036 12.152 -26.526 1.00 56.59 80 ASP A CA 1
ATOM 616 C C . ASP A 1 80 ? -5.661 12.130 -25.119 1.00 56.59 80 ASP A C 1
ATOM 618 O O . ASP A 1 80 ? -6.858 11.931 -24.912 1.00 56.59 80 ASP A O 1
ATOM 622 N N . LEU A 1 81 ? -4.806 12.243 -24.111 1.00 55.28 81 LEU A N 1
ATOM 623 C CA . LEU A 1 81 ? -5.146 12.308 -22.707 1.00 55.28 81 LEU A CA 1
ATOM 624 C C . LEU A 1 81 ? -4.998 13.772 -22.327 1.00 55.28 81 LEU A C 1
ATOM 626 O O . LEU A 1 81 ? -3.888 14.231 -22.081 1.00 55.28 81 LEU A O 1
ATOM 630 N N . ASP A 1 82 ? -6.131 14.478 -22.355 1.00 48.81 82 ASP A N 1
ATOM 631 C CA . ASP A 1 82 ? -6.419 15.733 -21.648 1.00 48.81 82 ASP A CA 1
ATOM 632 C C . ASP A 1 82 ? -5.267 16.183 -20.724 1.00 48.81 82 ASP A C 1
ATOM 634 O O . ASP A 1 82 ? -5.059 15.655 -19.627 1.00 48.81 82 ASP A O 1
ATOM 638 N N . MET A 1 83 ? -4.496 17.147 -21.232 1.00 48.38 83 MET A N 1
ATOM 639 C CA . MET A 1 83 ? -3.310 17.765 -20.635 1.00 48.38 83 MET A CA 1
ATOM 640 C C . MET A 1 83 ? -3.672 18.695 -19.461 1.00 48.38 83 MET A C 1
ATOM 642 O O . MET A 1 83 ? -3.327 19.875 -19.464 1.00 48.38 83 MET A O 1
ATOM 646 N N . SER A 1 84 ? -4.374 18.190 -18.445 1.00 54.53 84 SER A N 1
ATOM 647 C CA . SER A 1 84 ? -4.716 18.958 -17.235 1.00 54.53 84 SER A CA 1
ATOM 648 C C . SER A 1 84 ? -3.928 18.567 -15.976 1.00 54.53 84 SER A C 1
ATOM 650 O O . SER A 1 84 ? -4.199 19.096 -14.901 1.00 54.53 84 SER A O 1
ATOM 652 N N . ASP A 1 85 ? -2.901 17.716 -16.084 1.00 50.72 85 ASP A N 1
ATOM 653 C CA . ASP A 1 85 ? -2.016 17.353 -14.961 1.00 50.72 85 ASP A CA 1
ATOM 654 C C . ASP A 1 85 ? -0.538 17.713 -15.260 1.00 50.72 85 ASP A C 1
ATOM 656 O O . ASP A 1 85 ? 0.347 16.862 -15.389 1.00 50.72 85 ASP A O 1
ATOM 660 N N . GLU A 1 86 ? -0.253 19.015 -15.374 1.00 54.22 86 GLU A N 1
ATOM 661 C CA . GLU A 1 86 ? 1.107 19.563 -15.479 1.00 54.22 86 GLU A CA 1
ATOM 662 C C . GLU A 1 86 ? 1.880 19.449 -14.149 1.00 54.22 86 GLU A C 1
ATOM 664 O O . GLU A 1 86 ? 1.752 20.305 -13.274 1.00 54.22 86 GLU A O 1
ATOM 669 N N . ASN A 1 87 ? 2.722 18.415 -13.994 1.00 49.81 87 ASN A N 1
ATOM 670 C CA . ASN A 1 87 ? 4.073 18.530 -13.406 1.00 49.81 87 ASN A CA 1
ATOM 671 C C . ASN A 1 87 ? 4.855 17.197 -13.515 1.00 49.81 87 ASN A C 1
ATOM 673 O O . ASN A 1 87 ? 4.990 16.439 -12.546 1.00 49.81 87 ASN A O 1
ATOM 677 N N . GLU A 1 88 ? 5.389 16.873 -14.697 1.00 48.78 88 GLU A N 1
ATOM 678 C CA . GLU A 1 88 ? 6.277 15.714 -14.900 1.00 48.78 88 GLU A CA 1
ATOM 679 C C . GLU A 1 88 ? 7.705 16.136 -15.285 1.00 48.78 88 GLU A C 1
ATOM 681 O O . GLU A 1 88 ? 8.180 15.886 -16.385 1.00 48.78 88 GLU A O 1
ATOM 686 N N . SER A 1 89 ? 8.451 16.724 -14.345 1.00 44.00 89 SER A N 1
ATOM 687 C CA . SER A 1 89 ? 9.916 16.792 -14.459 1.00 44.00 89 SER A CA 1
ATOM 688 C C . SER A 1 89 ? 10.548 15.507 -13.915 1.00 44.00 89 SER A C 1
ATOM 690 O O . SER A 1 89 ? 10.671 15.321 -12.703 1.00 44.00 89 SER A O 1
ATOM 692 N N . GLY A 1 90 ? 10.945 14.599 -14.812 1.00 44.34 90 GLY A N 1
ATOM 693 C CA . GLY A 1 90 ? 11.792 13.451 -14.478 1.00 44.34 90 GLY A CA 1
ATOM 694 C C . GLY A 1 90 ? 11.671 12.295 -15.469 1.00 44.34 90 GLY A C 1
ATOM 695 O O . GLY A 1 90 ? 10.892 11.370 -15.245 1.00 44.34 90 GLY A O 1
ATOM 696 N N . ASN A 1 91 ? 12.509 12.327 -16.507 1.00 44.94 91 ASN A N 1
ATOM 697 C CA . ASN A 1 91 ? 12.558 11.480 -17.713 1.00 44.94 91 ASN A CA 1
ATOM 698 C C . ASN A 1 91 ? 12.697 9.940 -17.502 1.00 44.94 91 ASN A C 1
ATOM 700 O O . ASN A 1 91 ? 12.936 9.191 -18.441 1.00 44.94 91 ASN A O 1
ATOM 704 N N . GLY A 1 92 ? 12.545 9.430 -16.274 1.00 48.50 92 GLY A N 1
ATOM 705 C CA . GLY A 1 92 ? 12.573 7.996 -15.932 1.00 48.50 92 GLY A CA 1
ATOM 706 C C . GLY A 1 92 ? 11.371 7.512 -15.105 1.00 48.50 92 GLY A C 1
ATOM 707 O O . GLY A 1 92 ? 11.380 6.394 -14.592 1.00 48.50 92 GLY A O 1
ATOM 708 N N . GLY A 1 93 ? 10.353 8.360 -14.905 1.00 55.59 93 GLY A N 1
ATOM 709 C CA . GLY A 1 93 ? 9.232 8.097 -13.994 1.00 55.59 93 GLY A CA 1
ATOM 710 C C . GLY A 1 93 ? 7.955 7.533 -14.628 1.00 55.59 93 GLY A C 1
ATOM 711 O O . GLY A 1 93 ? 7.142 6.957 -13.899 1.00 55.59 93 GLY A O 1
ATOM 712 N N . ALA A 1 94 ? 7.774 7.672 -15.945 1.00 65.62 94 ALA A N 1
ATOM 713 C CA . ALA A 1 94 ? 6.508 7.376 -16.621 1.00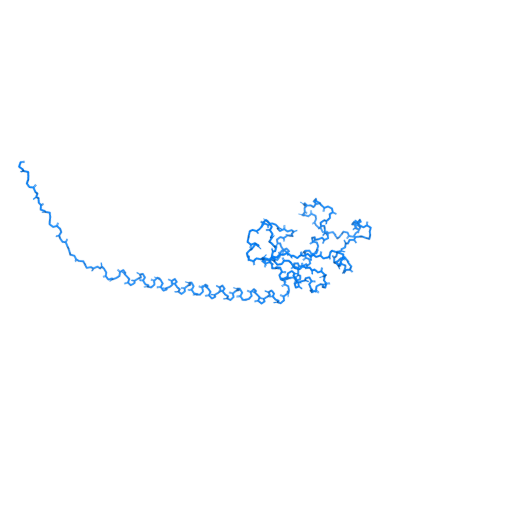 65.62 94 ALA A CA 1
ATOM 714 C C . ALA A 1 94 ? 6.108 5.896 -16.493 1.00 65.62 94 ALA A C 1
ATOM 716 O O . ALA A 1 94 ? 5.003 5.574 -16.049 1.00 65.62 94 ALA A O 1
ATOM 717 N N . GLY A 1 95 ? 7.048 4.981 -16.748 1.00 77.19 95 GLY A N 1
ATOM 718 C CA . GLY A 1 95 ? 6.790 3.545 -16.638 1.00 77.19 95 GLY A CA 1
ATOM 719 C C . GLY A 1 95 ? 6.409 3.114 -15.217 1.00 77.19 95 GLY A C 1
ATOM 720 O O . GLY A 1 95 ? 5.404 2.438 -14.992 1.00 77.19 95 GLY A O 1
ATOM 721 N N . LYS A 1 96 ? 7.161 3.575 -14.213 1.00 84.00 96 LYS A N 1
ATOM 722 C CA . LYS A 1 96 ? 6.882 3.229 -12.814 1.00 84.00 96 LYS A CA 1
ATOM 723 C C . LYS A 1 96 ? 5.521 3.754 -12.351 1.00 84.00 96 LYS A C 1
ATOM 725 O O . LYS A 1 96 ? 4.846 3.080 -11.578 1.00 84.00 96 LYS A O 1
ATOM 730 N N . LYS A 1 97 ? 5.109 4.938 -12.812 1.00 85.56 97 LYS A N 1
ATOM 731 C CA . LYS A 1 97 ? 3.774 5.484 -12.531 1.00 85.56 97 LYS A CA 1
ATOM 732 C C . LYS A 1 97 ? 2.669 4.636 -13.162 1.00 85.56 97 LYS A C 1
ATOM 734 O O . LYS A 1 97 ? 1.689 4.361 -12.474 1.00 85.56 97 LYS A O 1
ATOM 739 N N . LYS A 1 98 ? 2.835 4.181 -14.410 1.00 86.50 98 LYS A N 1
ATOM 740 C CA . LYS A 1 98 ? 1.878 3.284 -15.082 1.00 86.50 98 LYS A CA 1
ATOM 741 C C . LYS A 1 98 ? 1.696 1.978 -14.305 1.00 86.50 98 LYS A C 1
ATOM 743 O O . LYS A 1 98 ? 0.573 1.647 -13.936 1.00 86.50 98 LYS A O 1
ATOM 748 N N . LEU A 1 99 ? 2.803 1.347 -13.907 1.00 88.94 99 LEU A N 1
ATOM 749 C CA . LEU A 1 99 ? 2.777 0.146 -13.069 1.00 88.94 99 LEU A CA 1
ATOM 750 C C . LEU A 1 99 ? 2.052 0.382 -11.732 1.00 88.94 99 LEU A C 1
ATOM 752 O O . LEU A 1 99 ? 1.294 -0.467 -11.275 1.00 88.94 99 LEU A O 1
ATOM 756 N N . LEU A 1 100 ? 2.258 1.540 -11.093 1.00 92.31 100 LEU A N 1
ATOM 757 C CA . LEU A 1 100 ? 1.548 1.890 -9.857 1.00 92.31 100 LEU A CA 1
ATOM 758 C C . LEU A 1 100 ? 0.038 2.073 -10.072 1.00 92.31 100 LEU A C 1
ATOM 760 O O . LEU A 1 100 ? -0.734 1.733 -9.176 1.00 92.31 100 LEU A O 1
ATOM 764 N N . LYS A 1 101 ? -0.386 2.601 -11.227 1.00 91.06 101 LYS A N 1
ATOM 765 C CA . LYS A 1 101 ? -1.807 2.731 -11.586 1.00 91.06 101 LYS A CA 1
ATOM 766 C C . LYS A 1 101 ? -2.448 1.360 -11.822 1.00 91.06 101 LYS A C 1
ATOM 768 O O . LYS A 1 101 ? -3.504 1.096 -11.253 1.00 91.06 101 LYS A O 1
ATOM 773 N N . GLU A 1 102 ? -1.799 0.473 -12.573 1.00 90.88 102 GLU A N 1
ATOM 774 C CA . GLU A 1 102 ? -2.281 -0.904 -12.782 1.00 90.88 102 GLU A CA 1
ATOM 775 C C . GLU A 1 102 ? -2.340 -1.693 -11.474 1.00 90.88 102 GLU A C 1
ATOM 777 O O . GLU A 1 102 ? -3.369 -2.290 -11.158 1.00 90.88 102 GLU A O 1
ATOM 782 N N . LEU A 1 103 ? -1.292 -1.616 -10.647 1.00 93.19 103 LEU A N 1
ATOM 783 C CA . LEU A 1 103 ? -1.303 -2.210 -9.309 1.00 93.19 103 LEU A CA 1
ATOM 784 C C . LEU A 1 103 ? -2.497 -1.723 -8.492 1.00 93.19 103 LEU A C 1
ATOM 786 O O . LEU A 1 103 ? -3.182 -2.520 -7.858 1.00 93.19 103 LEU A O 1
ATOM 790 N N . ALA A 1 104 ? -2.772 -0.419 -8.520 1.00 94.75 104 ALA A N 1
ATOM 791 C CA . ALA A 1 104 ? -3.897 0.151 -7.799 1.00 94.75 104 ALA A CA 1
ATOM 792 C C . ALA A 1 104 ? -5.256 -0.379 -8.289 1.00 94.75 104 ALA A C 1
ATOM 794 O O . ALA A 1 104 ? -6.173 -0.507 -7.478 1.00 94.75 104 ALA A O 1
ATOM 795 N N . GLN A 1 105 ? -5.395 -0.708 -9.576 1.00 93.88 105 GLN A N 1
ATOM 796 C CA . GLN A 1 105 ? -6.603 -1.331 -10.122 1.00 93.88 105 GLN A CA 1
ATOM 797 C C . GLN A 1 105 ? -6.735 -2.788 -9.668 1.00 93.88 105 GLN A C 1
ATOM 799 O O . GLN A 1 105 ? -7.783 -3.162 -9.143 1.00 93.88 105 GLN A O 1
ATOM 804 N N . VAL A 1 106 ? -5.664 -3.579 -9.771 1.00 94.50 106 VAL A N 1
ATOM 805 C CA . VAL A 1 106 ? -5.656 -4.993 -9.352 1.00 94.50 106 VAL A CA 1
ATOM 806 C C . VAL A 1 106 ? -5.949 -5.122 -7.855 1.00 94.50 106 VAL A C 1
ATOM 808 O O . VAL A 1 106 ? -6.820 -5.892 -7.455 1.00 94.50 106 VAL A O 1
ATOM 811 N N . ILE A 1 107 ? -5.312 -4.295 -7.016 1.00 95.19 107 ILE A N 1
ATOM 812 C CA . ILE A 1 107 ? -5.485 -4.314 -5.552 1.00 95.19 107 ILE A CA 1
ATOM 813 C C . ILE A 1 107 ? -6.937 -4.037 -5.123 1.00 95.19 107 ILE A C 1
ATOM 815 O O . ILE A 1 107 ? -7.346 -4.425 -4.028 1.00 95.19 107 ILE A O 1
ATOM 819 N N . LYS A 1 108 ? -7.753 -3.357 -5.937 1.00 94.06 108 LYS A N 1
ATOM 820 C CA . LYS A 1 108 ? -9.177 -3.136 -5.614 1.00 94.06 108 LYS A CA 1
ATOM 821 C C . LYS A 1 108 ? -9.998 -4.426 -5.687 1.00 94.06 108 LYS A C 1
ATOM 823 O O . LYS A 1 108 ? -10.988 -4.535 -4.970 1.00 94.06 108 LYS A O 1
ATOM 828 N N . VAL A 1 109 ? -9.582 -5.381 -6.516 1.00 94.50 109 VAL A N 1
ATOM 829 C CA . VAL A 1 109 ? -10.333 -6.611 -6.812 1.00 94.50 109 VAL A CA 1
ATOM 830 C C . VAL A 1 109 ? -9.840 -7.805 -5.983 1.00 94.50 109 VAL A C 1
ATOM 832 O O . VAL A 1 109 ? -10.533 -8.814 -5.899 1.00 94.50 109 VAL A O 1
ATOM 835 N N . LEU A 1 110 ? -8.681 -7.695 -5.323 1.00 93.31 110 LEU A N 1
ATOM 836 C CA . LEU A 1 110 ? -8.088 -8.811 -4.584 1.00 93.31 110 LEU A CA 1
ATOM 837 C C . LEU A 1 110 ? -8.975 -9.324 -3.430 1.00 93.31 110 LEU A C 1
ATOM 839 O O . LEU A 1 110 ? -9.439 -8.527 -2.602 1.00 93.31 110 LEU A O 1
ATOM 843 N N . PRO A 1 111 ? -9.151 -10.653 -3.309 1.00 91.81 111 PRO A N 1
ATOM 844 C CA . PRO A 1 111 ? -10.008 -11.252 -2.290 1.00 91.81 111 PRO A CA 1
ATOM 845 C C . PRO A 1 111 ? -9.435 -11.096 -0.875 1.00 91.81 111 PRO A C 1
ATOM 847 O O . PRO A 1 111 ? -10.189 -10.811 0.059 1.00 91.81 111 PRO A O 1
ATOM 850 N N . GLY A 1 112 ? -8.110 -11.205 -0.698 1.00 90.25 112 GLY A N 1
ATOM 851 C CA . GLY A 1 112 ? -7.467 -11.060 0.616 1.00 90.25 112 GLY A CA 1
ATOM 852 C C . GLY A 1 112 ? -7.724 -9.689 1.246 1.00 90.25 112 GLY A C 1
ATOM 853 O O . GLY A 1 112 ? -7.926 -9.549 2.458 1.00 90.25 112 GLY A O 1
ATOM 854 N N . ARG A 1 113 ? -7.829 -8.659 0.404 1.00 89.94 113 ARG A N 1
ATOM 855 C CA . ARG A 1 113 ? -8.168 -7.312 0.843 1.00 89.94 113 ARG A CA 1
ATOM 856 C C . ARG A 1 113 ? -9.617 -7.182 1.295 1.00 89.94 113 ARG A C 1
ATOM 858 O O . ARG A 1 113 ? -9.860 -6.557 2.327 1.00 89.94 113 ARG A O 1
ATOM 865 N N . GLN A 1 114 ? -10.563 -7.738 0.541 1.00 89.88 114 GLN A N 1
ATOM 866 C CA . GLN A 1 114 ? -11.988 -7.674 0.880 1.00 89.88 114 GLN A CA 1
ATOM 867 C C . GLN A 1 114 ? -12.236 -8.287 2.262 1.00 89.88 114 GLN A C 1
ATOM 869 O O . GLN A 1 114 ? -12.781 -7.621 3.139 1.00 89.88 114 GLN A O 1
ATOM 874 N N . GLN A 1 115 ? -11.676 -9.475 2.510 1.00 91.56 115 GLN A N 1
ATOM 875 C CA . GLN A 1 115 ? -11.772 -10.151 3.808 1.00 91.56 115 GLN A CA 1
ATOM 876 C C . GLN A 1 115 ? -11.249 -9.288 4.963 1.00 91.56 115 GLN A C 1
ATOM 878 O O . GLN A 1 115 ? -11.876 -9.194 6.018 1.00 91.56 115 GLN A O 1
ATOM 883 N N . ARG A 1 116 ? -10.107 -8.621 4.772 1.00 89.56 116 ARG A N 1
ATOM 884 C CA . ARG A 1 116 ? -9.522 -7.741 5.790 1.00 89.56 116 ARG A CA 1
ATOM 885 C C . ARG A 1 116 ? -10.373 -6.497 6.040 1.00 89.56 116 ARG A C 1
ATOM 887 O O . ARG A 1 116 ? -10.524 -6.093 7.193 1.00 89.56 116 ARG A O 1
ATOM 894 N N . LEU A 1 117 ? -10.920 -5.883 4.990 1.00 89.06 117 LEU A N 1
ATOM 895 C CA . LEU A 1 117 ? -11.812 -4.730 5.130 1.00 89.06 117 LEU A CA 1
ATOM 896 C C . LEU A 1 117 ? -13.091 -5.105 5.881 1.00 89.06 117 LEU A C 1
ATOM 898 O O . LEU A 1 117 ? -13.521 -4.346 6.749 1.00 89.06 117 LEU A O 1
ATOM 902 N N . ASP A 1 118 ? -13.648 -6.282 5.619 1.00 90.50 118 ASP A N 1
ATOM 903 C CA . ASP A 1 118 ? -14.845 -6.767 6.306 1.00 90.50 118 ASP A CA 1
ATOM 904 C C . ASP A 1 118 ? -14.563 -7.099 7.775 1.00 90.50 118 ASP A C 1
ATOM 906 O O . ASP A 1 118 ? -15.323 -6.707 8.661 1.00 90.50 118 ASP A O 1
ATOM 910 N N . GLN A 1 119 ? -13.414 -7.713 8.075 1.00 90.44 119 GLN A N 1
ATOM 911 C CA . GLN A 1 119 ? -12.967 -7.917 9.457 1.00 90.44 119 GLN A CA 1
ATOM 912 C C . GLN A 1 119 ? -12.746 -6.589 10.196 1.00 90.44 119 GLN A C 1
ATOM 914 O O . GLN A 1 119 ? -13.138 -6.461 11.358 1.00 90.44 119 GLN A O 1
ATOM 919 N N . LYS A 1 120 ? -12.148 -5.587 9.537 1.00 89.06 120 LYS A N 1
ATOM 920 C CA . LYS A 1 120 ? -11.939 -4.251 10.119 1.00 89.06 120 LYS A CA 1
ATOM 921 C C . LYS A 1 120 ? -13.274 -3.561 10.398 1.00 89.06 120 LYS A C 1
ATOM 923 O O . LYS A 1 120 ? -13.454 -3.034 11.491 1.00 89.06 120 LYS A O 1
ATOM 928 N N . LYS A 1 121 ? -14.227 -3.612 9.461 1.00 92.25 121 LYS A N 1
ATOM 929 C CA . LYS A 1 121 ? -15.588 -3.081 9.659 1.00 92.25 121 LYS A CA 1
ATOM 930 C C . LYS A 1 121 ? -16.284 -3.752 10.839 1.00 92.25 121 LYS A C 1
ATOM 932 O O . LYS A 1 121 ? -16.756 -3.053 11.729 1.00 92.25 121 LYS A O 1
ATOM 937 N N . ARG A 1 122 ? -16.251 -5.086 10.904 1.00 92.50 122 ARG A N 1
ATOM 938 C CA . ARG A 1 122 ? -16.849 -5.850 12.004 1.00 92.50 122 ARG A CA 1
ATOM 939 C C . ARG A 1 122 ? -16.265 -5.466 13.366 1.00 92.50 122 ARG A C 1
ATOM 941 O O . ARG A 1 122 ? -17.018 -5.224 14.303 1.00 92.50 122 ARG A O 1
ATOM 948 N N . ARG A 1 123 ? -14.937 -5.346 13.482 1.00 89.94 123 ARG A N 1
ATOM 949 C CA . ARG A 1 123 ? -14.290 -4.908 14.734 1.00 89.94 123 ARG A CA 1
ATOM 950 C C . ARG A 1 123 ? -14.697 -3.490 15.129 1.00 89.94 123 ARG A C 1
ATOM 952 O O . ARG A 1 123 ? -15.009 -3.256 16.290 1.00 89.94 123 ARG A O 1
ATOM 959 N N . LEU A 1 124 ? -14.742 -2.565 14.171 1.00 87.00 124 LEU A N 1
ATOM 960 C CA . LEU A 1 124 ? -15.155 -1.184 14.429 1.00 87.00 124 LEU A CA 1
ATOM 961 C C . LEU A 1 124 ? -16.623 -1.088 14.866 1.00 87.00 124 LEU A C 1
ATOM 963 O O . LEU A 1 124 ? -16.954 -0.263 15.713 1.00 87.00 124 LEU A O 1
ATOM 967 N N . GLU 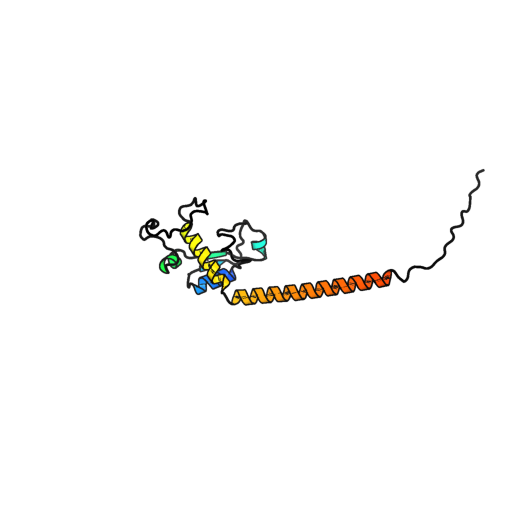A 1 125 ? -17.508 -1.920 14.320 1.00 89.31 125 GLU A N 1
ATOM 968 C CA . GLU A 1 125 ? -18.908 -1.996 14.754 1.00 89.31 125 GLU A CA 1
ATOM 969 C C . GLU A 1 125 ? -19.040 -2.584 16.162 1.00 89.31 125 GLU A C 1
ATOM 971 O O . GLU A 1 125 ? -19.769 -2.038 16.991 1.00 89.31 125 GLU A O 1
ATOM 976 N N . GLU A 1 126 ? -18.289 -3.643 16.470 1.00 89.00 126 GLU A N 1
ATOM 977 C CA . GLU A 1 126 ? -18.252 -4.237 17.808 1.00 89.00 126 GLU A CA 1
ATOM 978 C C . GLU A 1 126 ? -17.697 -3.255 18.856 1.00 89.00 126 GLU A C 1
ATOM 980 O O . GLU A 1 126 ? -18.252 -3.148 19.952 1.00 89.00 126 GLU A O 1
ATOM 985 N N . GLU A 1 127 ? -16.647 -2.495 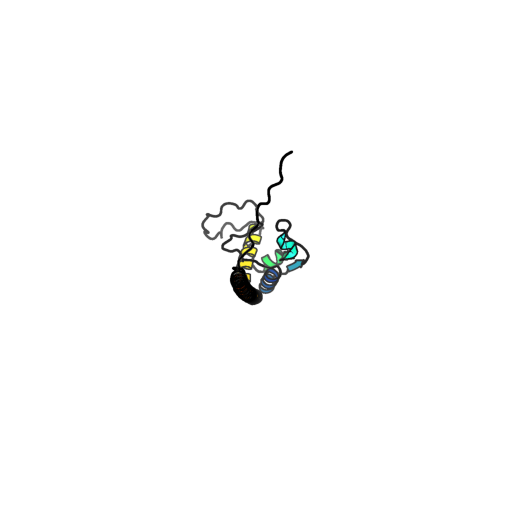18.533 1.00 86.62 127 GLU A N 1
ATOM 986 C CA . GLU A 1 127 ? -16.093 -1.459 19.413 1.00 86.62 127 GLU A CA 1
ATOM 987 C C . GLU A 1 127 ? -17.050 -0.283 19.598 1.00 86.62 127 GLU A C 1
ATOM 989 O O . GLU A 1 127 ? -17.258 0.154 20.730 1.00 86.62 127 GLU A O 1
ATOM 994 N N . LYS A 1 128 ? -17.711 0.184 18.532 1.00 87.75 128 LYS A N 1
ATOM 995 C CA . LYS A 1 128 ? -18.745 1.226 18.638 1.00 87.75 128 LYS A CA 1
ATOM 996 C C . LYS A 1 128 ? -19.931 0.766 19.482 1.00 87.75 128 LYS A C 1
ATOM 998 O O . LYS A 1 128 ? -20.426 1.531 20.307 1.00 87.75 128 LYS A O 1
ATOM 1003 N N . ALA A 1 129 ? -20.364 -0.485 19.334 1.00 84.69 129 ALA A N 1
ATOM 1004 C CA . ALA A 1 129 ? -21.437 -1.047 20.147 1.00 84.69 129 ALA A CA 1
ATOM 1005 C C . ALA A 1 129 ? -21.027 -1.184 21.622 1.00 84.69 129 ALA A C 1
ATOM 1007 O O . ALA A 1 129 ? -21.833 -0.903 22.511 1.00 84.69 129 ALA A O 1
ATOM 1008 N N . LYS A 1 130 ? -19.777 -1.579 21.901 1.00 85.06 130 LYS A N 1
ATOM 1009 C CA . LYS A 1 130 ? -19.233 -1.629 23.267 1.00 85.06 130 LYS A CA 1
ATOM 1010 C C . LYS A 1 130 ? -19.094 -0.233 23.876 1.00 85.06 130 LYS A C 1
ATOM 1012 O O . LYS A 1 130 ? -19.505 -0.050 25.017 1.00 85.06 130 LYS A O 1
ATOM 1017 N N . ALA A 1 131 ? -18.608 0.749 23.120 1.00 83.25 131 ALA A N 1
ATOM 1018 C CA . ALA A 1 131 ? -18.506 2.137 23.566 1.00 83.25 131 ALA A CA 1
ATOM 1019 C C . ALA A 1 131 ? -19.888 2.729 23.885 1.00 83.25 131 ALA A C 1
ATOM 1021 O O . ALA A 1 131 ? -20.079 3.285 24.961 1.00 83.25 131 ALA A O 1
ATOM 1022 N N . ALA A 1 132 ? -20.885 2.507 23.022 1.00 82.38 132 ALA A N 1
ATOM 1023 C CA . ALA A 1 132 ? -22.252 2.969 23.263 1.00 82.38 132 ALA A CA 1
ATOM 1024 C C . ALA A 1 132 ? -22.907 2.291 24.482 1.00 82.38 132 ALA A C 1
ATOM 1026 O O . ALA A 1 132 ? -23.697 2.916 25.191 1.00 82.38 132 ALA A O 1
ATOM 1027 N N . LYS A 1 133 ? -22.595 1.014 24.749 1.00 82.00 133 LYS A N 1
ATOM 1028 C CA . LYS A 1 133 ? -23.046 0.324 25.970 1.00 82.00 133 LYS A CA 1
ATOM 1029 C C . LYS A 1 133 ? -22.361 0.889 27.216 1.00 82.00 133 LYS A C 1
ATOM 1031 O O . LYS A 1 133 ? -23.055 1.219 28.173 1.00 82.00 133 LYS A O 1
ATOM 1036 N N . ALA A 1 134 ? -21.044 1.084 27.176 1.00 80.62 134 ALA A N 1
ATOM 1037 C CA . ALA A 1 134 ? -20.285 1.671 28.278 1.00 80.62 134 ALA A CA 1
ATOM 1038 C C . ALA A 1 134 ? -20.742 3.105 28.600 1.00 80.62 134 ALA A C 1
ATOM 1040 O O . ALA A 1 134 ? -20.868 3.464 29.768 1.00 80.62 134 ALA A O 1
ATOM 1041 N N . GLU A 1 135 ? -21.063 3.908 27.583 1.00 77.62 135 GLU A N 1
ATOM 1042 C CA . GLU A 1 135 ? -21.579 5.268 27.760 1.00 77.62 135 GLU A CA 1
ATOM 1043 C C . GLU A 1 135 ? -22.977 5.272 28.399 1.00 77.62 135 GLU A C 1
ATOM 1045 O O . GLU A 1 135 ? -23.236 6.032 29.334 1.00 77.62 135 GLU A O 1
ATOM 1050 N N . LYS A 1 136 ? -23.868 4.363 27.975 1.00 78.19 136 LYS A N 1
ATOM 1051 C CA . LYS A 1 136 ? -25.196 4.200 28.592 1.00 78.19 136 LYS A CA 1
ATOM 1052 C C . LYS A 1 136 ? -25.109 3.724 30.043 1.00 78.19 136 LYS A C 1
ATOM 1054 O O . LYS A 1 136 ? -25.861 4.209 30.887 1.00 78.19 136 LYS A O 1
ATOM 1059 N N . GLU A 1 137 ? -24.187 2.819 30.356 1.00 73.88 137 GLU A N 1
ATOM 1060 C CA . GLU A 1 137 ? -23.957 2.342 31.724 1.00 73.88 137 GLU A CA 1
ATOM 1061 C C . GLU A 1 137 ? -23.323 3.418 32.621 1.00 73.88 137 GLU A C 1
ATOM 1063 O O . GLU A 1 137 ? -23.708 3.556 33.786 1.00 73.88 137 GLU A O 1
ATOM 1068 N N . ALA A 1 138 ? -22.405 4.230 32.088 1.00 72.56 138 ALA A N 1
ATOM 1069 C CA . ALA A 1 138 ? -21.830 5.371 32.799 1.00 72.56 138 ALA A CA 1
ATOM 1070 C C . ALA A 1 138 ? -22.882 6.459 33.086 1.00 72.56 138 ALA A C 1
ATOM 1072 O O . ALA A 1 138 ? -22.937 6.985 34.198 1.00 72.56 138 ALA A O 1
ATOM 1073 N N . ALA A 1 139 ? -23.771 6.741 32.126 1.00 70.25 139 ALA A N 1
ATOM 1074 C CA . ALA A 1 139 ? -24.882 7.678 32.299 1.00 70.25 139 ALA A CA 1
ATOM 1075 C C . ALA A 1 139 ? -25.963 7.168 33.275 1.00 70.25 139 ALA A C 1
ATOM 1077 O O . ALA A 1 139 ? -26.624 7.964 33.944 1.00 70.25 139 ALA A O 1
ATOM 1078 N N . ALA A 1 140 ? -26.155 5.850 33.384 1.00 65.81 140 ALA A N 1
ATOM 1079 C CA . ALA A 1 140 ? -27.068 5.261 34.363 1.00 65.81 140 ALA A CA 1
ATOM 1080 C C . ALA A 1 140 ? -26.516 5.351 35.798 1.00 65.81 140 ALA A C 1
ATOM 1082 O O . ALA A 1 140 ? -27.275 5.644 36.719 1.00 65.81 140 ALA A O 1
ATOM 1083 N N . LYS A 1 141 ? -25.200 5.166 35.988 1.00 63.62 141 LYS A N 1
ATOM 1084 C CA . LYS A 1 141 ? -24.539 5.265 37.305 1.00 63.62 141 LYS A CA 1
ATOM 1085 C C . LYS A 1 141 ? -24.458 6.696 37.846 1.00 63.62 141 LYS A C 1
ATOM 1087 O O . LYS A 1 141 ? -24.500 6.888 39.057 1.00 63.62 141 LYS A O 1
ATOM 1092 N N . THR A 1 142 ? -24.370 7.708 36.983 1.00 58.28 142 THR A N 1
ATOM 1093 C CA . THR A 1 142 ? -24.373 9.114 37.425 1.00 58.28 142 THR A CA 1
ATOM 1094 C C . THR A 1 142 ? -25.761 9.599 37.843 1.00 58.28 142 THR A C 1
ATOM 1096 O O . THR A 1 142 ? -25.854 10.420 38.752 1.00 58.28 142 THR A O 1
ATOM 1099 N N . LYS 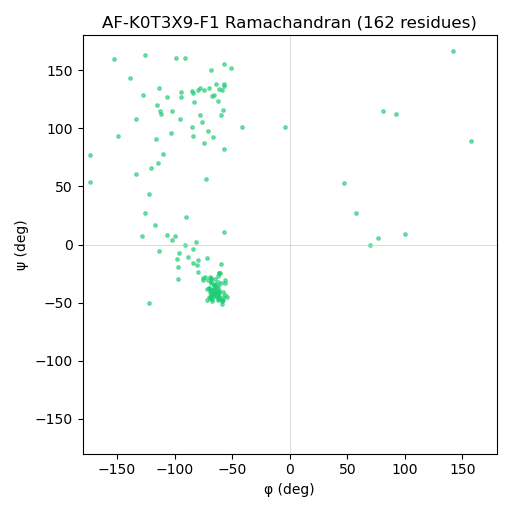A 1 143 ? -26.848 9.048 37.280 1.00 56.47 143 LYS A N 1
ATOM 1100 C CA . LYS A 1 143 ? -28.227 9.406 37.667 1.00 56.47 143 LYS A CA 1
ATOM 1101 C C . LYS A 1 143 ? -28.666 8.839 39.020 1.00 56.47 143 LYS A C 1
ATOM 1103 O O . LYS A 1 143 ? -29.481 9.465 39.690 1.00 56.47 143 LYS A O 1
ATOM 1108 N N . THR A 1 144 ? -28.120 7.707 39.460 1.00 52.16 144 THR A N 1
ATOM 1109 C CA . THR A 1 144 ? -28.424 7.125 40.782 1.00 52.16 144 THR A CA 1
ATOM 1110 C C . THR A 1 144 ? -27.647 7.766 41.933 1.00 52.16 144 THR A C 1
ATOM 1112 O O . THR A 1 144 ? -28.074 7.653 43.077 1.00 52.16 144 THR A O 1
ATOM 1115 N N . ALA A 1 145 ? 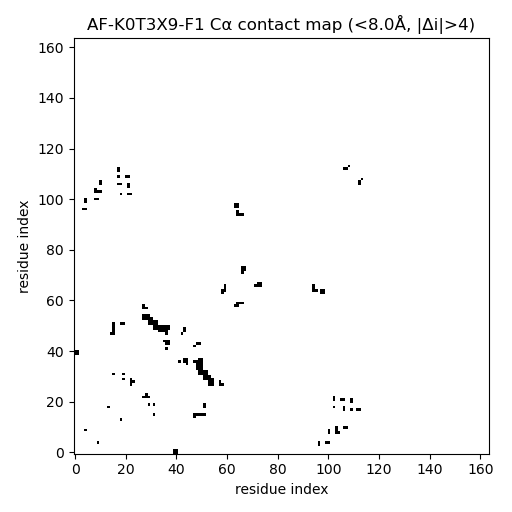-26.552 8.485 41.660 1.00 48.81 145 ALA A N 1
ATOM 1116 C CA . ALA A 1 145 ? -25.768 9.164 42.696 1.00 48.81 145 ALA A CA 1
ATOM 1117 C C . ALA A 1 145 ? -26.311 10.556 43.085 1.00 48.81 145 ALA A C 1
ATOM 1119 O O . ALA A 1 145 ? -25.932 11.090 44.124 1.00 48.81 145 ALA A O 1
ATOM 1120 N N . THR A 1 146 ? -27.199 11.162 42.286 1.00 49.03 146 THR A N 1
ATOM 1121 C CA . THR A 1 146 ? -27.711 12.526 42.546 1.00 49.03 146 THR A CA 1
ATOM 1122 C C . THR A 1 146 ? -29.052 12.556 43.294 1.00 49.03 146 THR A C 1
ATOM 1124 O O . THR A 1 146 ? -29.479 13.624 43.720 1.00 49.03 146 THR A O 1
ATOM 1127 N N . SER A 1 147 ? -29.713 11.412 43.519 1.00 49.94 147 SER A N 1
ATOM 1128 C CA . SER A 1 147 ? -31.023 11.360 44.196 1.00 49.94 147 SER A CA 1
ATOM 1129 C C . SER A 1 147 ? -30.990 10.912 45.665 1.00 49.94 147 SER A C 1
ATOM 1131 O O . SER A 1 147 ? -32.050 10.799 46.272 1.00 49.94 147 SER A O 1
ATOM 1133 N N . SER A 1 148 ? -29.818 10.679 46.272 1.00 48.50 148 SER A N 1
ATOM 1134 C CA . SER A 1 148 ? -29.706 10.220 47.674 1.00 48.50 148 SER A CA 1
ATOM 1135 C C . SER A 1 148 ? -28.996 11.196 48.628 1.00 48.50 148 SER A C 1
ATOM 1137 O O . SER A 1 148 ? -28.593 10.798 49.716 1.00 48.50 148 SER A O 1
ATOM 1139 N N . GLY A 1 149 ? -28.838 12.472 48.255 1.00 46.50 149 GLY A N 1
ATOM 1140 C CA . GLY A 1 149 ? -28.062 13.459 49.023 1.00 46.50 149 GLY A CA 1
ATOM 1141 C C . GLY A 1 149 ? -28.800 14.746 49.394 1.00 46.50 149 GLY A C 1
ATOM 1142 O O . GLY A 1 149 ? -28.158 15.780 49.534 1.00 46.50 149 GLY A O 1
ATOM 1143 N N . ALA A 1 150 ? -30.128 14.721 49.520 1.00 46.53 150 ALA A N 1
ATOM 1144 C CA . ALA A 1 150 ? -30.912 15.852 50.020 1.00 46.53 150 ALA A CA 1
ATOM 1145 C C . ALA A 1 150 ? -31.477 15.528 51.416 1.00 46.53 150 ALA A C 1
ATOM 1147 O O . ALA A 1 150 ? -32.640 15.178 51.573 1.00 46.53 150 ALA A O 1
ATOM 1148 N N . GLY A 1 151 ? -30.626 15.628 52.438 1.00 43.56 151 GLY A N 1
ATOM 1149 C CA . GLY A 1 151 ? -31.010 15.616 53.854 1.00 43.56 151 GLY A CA 1
ATOM 1150 C C . GLY A 1 151 ? -30.005 16.474 54.623 1.00 43.56 151 GLY A C 1
ATOM 1151 O O . GLY A 1 151 ? -28.861 16.082 54.787 1.00 43.56 151 GLY A O 1
ATOM 1152 N N . SER A 1 152 ? -30.295 17.758 54.827 1.00 49.16 152 SER A N 1
ATOM 1153 C CA . SER A 1 152 ? -31.002 18.296 56.000 1.00 49.16 152 SER A CA 1
ATOM 1154 C C . SER A 1 152 ? -30.095 18.477 57.229 1.00 49.16 152 SER A C 1
ATOM 1156 O O . SER A 1 152 ? -29.653 17.512 57.839 1.00 49.16 152 SER A O 1
ATOM 1158 N N . GLY A 1 153 ? -29.911 19.745 57.622 1.00 50.19 153 GLY A N 1
ATOM 1159 C CA . GLY A 1 153 ? -29.779 20.154 59.026 1.00 50.19 153 GLY A CA 1
ATOM 1160 C C . GLY A 1 153 ? -28.364 20.224 59.612 1.00 50.19 153 GLY A C 1
ATOM 1161 O O . GLY A 1 153 ? -27.734 19.211 59.879 1.00 50.19 153 GLY A O 1
ATOM 1162 N N . GLY A 1 154 ? -27.886 21.434 59.928 1.00 45.81 154 GLY A N 1
ATOM 1163 C CA . GLY A 1 154 ? -26.605 21.601 60.630 1.00 45.81 154 GLY A CA 1
ATOM 1164 C C . GLY A 1 154 ? -26.264 23.029 61.057 1.00 45.81 154 GLY A C 1
ATOM 1165 O O . GLY A 1 154 ? -25.207 23.548 60.718 1.00 45.81 154 GLY A O 1
ATOM 1166 N N . ASN A 1 155 ? -27.183 23.666 61.780 1.00 57.16 155 ASN A N 1
ATOM 1167 C CA . ASN A 1 155 ? -27.117 25.000 62.388 1.00 57.16 155 ASN A CA 1
ATOM 1168 C C . ASN A 1 155 ? -25.751 25.337 63.056 1.00 57.16 155 ASN A C 1
ATOM 1170 O O . ASN A 1 155 ? -25.493 24.936 64.193 1.00 57.16 155 ASN A O 1
ATOM 1174 N N . ARG A 1 156 ? -24.874 26.116 62.397 1.00 58.94 156 ARG A N 1
ATOM 1175 C CA . ARG A 1 156 ? -23.641 26.652 63.017 1.00 58.94 156 ARG A CA 1
ATOM 1176 C C . ARG A 1 156 ? -23.936 27.944 63.786 1.00 58.94 156 ARG A C 1
ATOM 1178 O O . ARG A 1 156 ? -23.893 29.047 63.247 1.00 58.94 156 ARG A O 1
ATOM 1185 N N . LYS A 1 157 ? -24.199 27.787 65.089 1.00 61.06 157 LYS A N 1
ATOM 1186 C CA . LYS A 1 157 ? -24.282 28.870 66.084 1.00 61.06 157 LYS A CA 1
ATOM 1187 C C . LYS A 1 157 ? -22.971 29.669 66.151 1.00 61.06 157 LYS A C 1
ATOM 1189 O O . LYS A 1 157 ? -21.939 29.178 66.601 1.00 61.06 157 LYS A O 1
ATOM 1194 N N . LYS A 1 158 ? -23.070 30.942 65.772 1.00 63.47 158 LYS A N 1
ATOM 1195 C CA . LYS A 1 158 ? -22.122 32.038 66.016 1.00 63.47 158 LYS A CA 1
ATOM 1196 C C . LYS A 1 158 ? -21.949 32.235 67.533 1.00 63.47 158 LYS A C 1
ATOM 1198 O O . LYS A 1 158 ? -22.889 32.660 68.200 1.00 63.47 158 LYS A O 1
ATOM 1203 N N . LYS A 1 159 ? -20.772 31.929 68.095 1.00 58.88 159 LYS A N 1
ATOM 1204 C CA . LYS A 1 159 ? -20.415 32.267 69.489 1.00 58.88 159 LYS A CA 1
ATOM 1205 C C . LYS A 1 159 ? -19.314 33.328 69.482 1.00 58.88 159 LYS A C 1
ATOM 1207 O O . LYS A 1 159 ? -18.202 33.073 69.032 1.00 58.88 159 LYS A O 1
ATOM 1212 N N . GLY A 1 160 ? -19.668 34.533 69.931 1.00 62.56 160 GLY A N 1
ATOM 1213 C CA . GLY A 1 160 ? -18.765 35.676 70.048 1.00 62.56 160 GLY A CA 1
ATOM 1214 C C . GLY A 1 160 ? -17.702 35.484 71.132 1.00 62.56 160 GLY A C 1
ATOM 1215 O O . GLY A 1 160 ? -17.943 34.829 72.146 1.00 62.56 160 GLY A O 1
ATOM 1216 N N . LYS A 1 161 ? -16.532 36.094 70.922 1.00 64.50 161 LYS A N 1
ATOM 1217 C CA . LYS A 1 161 ? -15.460 36.200 71.916 1.00 64.50 161 LYS A CA 1
ATOM 1218 C C . LYS A 1 161 ? -15.274 37.678 72.276 1.00 64.50 161 LYS A C 1
ATOM 1220 O O . LYS A 1 161 ? -15.039 38.507 71.402 1.00 64.50 161 LYS A O 1
ATOM 1225 N N . LYS A 1 162 ? -15.471 37.979 73.564 1.00 56.69 162 LYS A N 1
ATOM 1226 C CA . LYS A 1 162 ? -15.369 39.300 74.204 1.00 56.69 162 LYS A CA 1
ATOM 1227 C C . LYS A 1 162 ? -13.979 39.920 73.998 1.00 56.69 162 LYS A C 1
ATOM 1229 O O . LYS A 1 162 ? -12.982 39.224 74.173 1.00 56.69 162 LYS A O 1
ATOM 1234 N N . LYS A 1 163 ? -13.941 41.227 73.711 1.00 53.62 163 LYS A N 1
ATOM 1235 C CA . LYS A 1 163 ? -12.773 42.090 73.941 1.00 53.62 163 LYS A CA 1
ATOM 1236 C C . LYS A 1 163 ? -12.717 42.448 75.434 1.00 53.62 163 LYS A C 1
ATOM 1238 O O . LYS A 1 163 ? -13.759 42.753 76.016 1.00 53.62 163 LYS A O 1
ATOM 1243 N N . LYS A 1 164 ? -11.529 42.350 76.024 1.00 59.44 164 LYS A N 1
ATOM 1244 C CA . LYS A 1 164 ? -11.114 43.102 77.212 1.00 59.44 164 LYS A CA 1
ATOM 1245 C C . LYS A 1 164 ? -10.208 44.220 76.721 1.00 59.44 164 LYS A C 1
ATOM 1247 O O . LYS A 1 164 ? -9.519 43.962 75.706 1.00 59.44 164 LYS A O 1
#

Nearest PDB structures (foldseek):
  4xco-assembly2_B  TM=8.236E-01  e=2.202E-03  Methanocaldococcus jannaschii
  1jid-assembly1_A  TM=7.257E-01  e=1.379E-02  Homo sapiens
  7obr-assembly1_q  TM=7.571E-01  e=2.437E-02  Canis lupus familiaris
  2go5-assembly1_B  TM=7.691E-01  e=3.563E-02  Canis sp.
  7dc3-assembly3_C  TM=2.416E-01  e=1.156E+00  Mus musculus

Mean predicted aligned error: 13.46 Å